Protein AF-A0ABD5DUR6-F1 (afdb_monomer)

Foldseek 3Di:
DPPPDDPPDPPDPPPPPPPPDDDPPDFDFPDPDPWWGKGFDDDVVFTWIFGDTPVDTDIDGPDDPPPCPCVVPDQWDKDWDWDFDWDQDPNDTDGFWIWIKIFTCHHPPDDHGDIDIWIWGADPVRDIDTDPVVRVVVVD

Radius of gyration: 25.07 Å; Cα contacts (8 Å, |Δi|>4): 172; chains: 1; bounding box: 53×61×61 Å

Organism: Acinetobacter baumannii (NCBI:txid470)

InterPro domains:
  IPR003586 Hint domain C-terminal [SM00305] (16-68)
  IPR020587 DNA recombination and repair protein RecA, monomer-monomer interface [PS50163] (64-127)
  IPR030934 Intein C-terminal splicing region [PS50818] (37-63)
  IPR030934 Intein C-terminal splicing region [TIGR01443] (39-63)
  IPR036844 Hint domain superfamily [SSF51294] (34-63)
  IPR049428 RecA-like, N-terminal [PF00154] (62-124)

Nearest PDB structures (foldseek):
  3cmx-assembly2_D  TM=7.584E-01  e=1.095E-02  unclassified
  3c9d-assembly1_B  TM=4.661E-01  e=1.583E+00  unclassified
  3c9b-assembly1_A  TM=4.470E-01  e=3.246E+00  unclassified
  9b9s-assembly1_A-2  TM=2.546E-01  e=4.523E+00  Vreelandella titanicae

Structure (mmCIF, N/CA/C/O backbone):
data_AF-A0ABD5DUR6-F1
#
_entry.id   AF-A0ABD5DUR6-F1
#
loop_
_atom_site.group_PDB
_atom_site.id
_atom_site.type_symbol
_atom_site.label_atom_id
_atom_site.label_alt_id
_atom_site.label_comp_id
_atom_site.label_asym_id
_atom_site.label_entity_id
_atom_site.label_seq_id
_atom_site.pdbx_PDB_ins_code
_atom_site.Cartn_x
_atom_site.Cartn_y
_atom_site.Cartn_z
_atom_site.occupancy
_atom_site.B_iso_or_equiv
_atom_site.auth_seq_id
_atom_site.auth_comp_id
_atom_site.auth_asym_id
_atom_site.auth_atom_id
_atom_site.pdbx_PDB_model_num
ATOM 1 N N . TYR A 1 1 ? 1.967 -46.204 -25.620 1.00 43.53 1 TYR A N 1
ATOM 2 C CA . TYR A 1 1 ? 2.124 -45.038 -26.516 1.00 43.53 1 TYR A CA 1
ATOM 3 C C . TYR A 1 1 ? 2.828 -45.510 -27.789 1.00 43.53 1 TYR A C 1
ATOM 5 O O . TYR A 1 1 ? 3.809 -46.232 -27.687 1.00 43.53 1 TYR A O 1
ATOM 13 N N . ARG A 1 2 ? 2.261 -45.230 -28.970 1.00 42.75 2 ARG A N 1
ATOM 14 C CA . ARG A 1 2 ? 2.629 -45.804 -30.283 1.00 42.75 2 ARG A CA 1
ATOM 15 C C . ARG A 1 2 ? 3.971 -45.270 -30.810 1.00 42.75 2 ARG A C 1
ATOM 17 O O . ARG A 1 2 ? 3.954 -44.330 -31.593 1.00 42.75 2 ARG A O 1
ATOM 24 N N . GLY A 1 3 ? 5.105 -45.831 -30.385 1.00 55.47 3 GLY A N 1
ATOM 25 C CA . GLY A 1 3 ? 6.396 -45.679 -31.087 1.00 55.47 3 GLY A CA 1
ATOM 26 C C . GLY A 1 3 ? 6.881 -44.245 -31.360 1.00 55.47 3 GLY A C 1
ATOM 27 O O . GLY A 1 3 ? 7.686 -44.042 -32.256 1.00 55.47 3 GLY A O 1
ATOM 28 N N . ARG A 1 4 ? 6.389 -43.242 -30.623 1.00 52.41 4 ARG A N 1
ATOM 29 C CA . ARG A 1 4 ? 6.767 -41.824 -30.755 1.00 52.41 4 ARG A CA 1
ATOM 30 C C . ARG A 1 4 ? 7.592 -41.359 -29.558 1.00 52.41 4 ARG A C 1
ATOM 32 O O . ARG A 1 4 ? 7.342 -40.287 -29.018 1.00 52.41 4 ARG A O 1
ATOM 39 N N . TYR A 1 5 ? 8.501 -42.201 -29.084 1.00 57.81 5 TYR A N 1
ATOM 40 C CA . TYR A 1 5 ? 9.479 -41.780 -28.090 1.00 57.81 5 TYR A CA 1
ATOM 41 C C . TYR A 1 5 ? 10.797 -41.549 -28.820 1.00 57.81 5 TYR A C 1
ATOM 43 O O . TYR A 1 5 ? 11.386 -42.493 -29.338 1.00 57.81 5 TYR A O 1
ATOM 51 N N . VAL A 1 6 ? 11.205 -40.288 -28.906 1.00 64.38 6 VAL A N 1
ATOM 52 C CA . VAL A 1 6 ? 12.562 -39.899 -29.287 1.00 64.38 6 VAL A CA 1
ATOM 53 C C . VAL A 1 6 ? 13.248 -39.565 -27.972 1.00 64.38 6 VAL A C 1
ATOM 55 O O . VAL A 1 6 ? 12.724 -38.754 -27.206 1.00 64.38 6 VAL A O 1
ATOM 58 N N . ALA A 1 7 ? 14.351 -40.246 -27.664 1.00 57.16 7 ALA A N 1
ATOM 59 C CA . ALA A 1 7 ? 15.163 -39.882 -26.514 1.00 57.16 7 ALA A CA 1
ATOM 60 C C . ALA A 1 7 ? 15.659 -38.445 -26.721 1.00 57.16 7 ALA A C 1
ATOM 62 O O . ALA A 1 7 ? 16.183 -38.115 -27.783 1.00 57.16 7 ALA A O 1
ATOM 63 N N . LEU A 1 8 ? 15.420 -37.579 -25.737 1.00 53.28 8 LEU A N 1
ATOM 64 C CA . LEU A 1 8 ? 15.976 -36.234 -25.728 1.00 53.28 8 LEU A CA 1
ATOM 65 C C . LEU A 1 8 ? 17.469 -36.367 -25.401 1.00 53.28 8 LEU A C 1
ATOM 67 O O . LEU A 1 8 ? 17.851 -36.363 -24.234 1.00 53.28 8 LEU A O 1
ATOM 71 N N . GLU A 1 9 ? 18.292 -36.553 -26.427 1.00 60.53 9 GLU A N 1
ATOM 72 C CA . GLU A 1 9 ? 19.744 -36.412 -26.320 1.00 60.53 9 GLU A CA 1
ATOM 73 C C . GLU A 1 9 ? 20.028 -34.920 -26.066 1.00 60.53 9 GLU A C 1
ATOM 75 O O . GLU A 1 9 ? 19.756 -34.070 -26.919 1.00 60.53 9 GLU A O 1
ATOM 80 N N . LEU A 1 10 ? 20.495 -34.578 -24.860 1.00 55.03 10 LEU A N 1
ATOM 81 C CA . LEU A 1 10 ? 21.008 -33.240 -24.556 1.00 55.03 10 LEU A CA 1
ATOM 82 C C . LEU A 1 10 ? 22.382 -33.088 -25.228 1.00 55.03 10 LEU A C 1
ATOM 84 O O . LEU A 1 10 ? 23.416 -33.245 -24.591 1.00 55.03 10 LEU A O 1
ATOM 88 N N . ASP A 1 11 ? 22.372 -32.806 -26.528 1.00 58.38 11 ASP A N 1
ATOM 89 C CA . ASP A 1 11 ? 23.583 -32.547 -27.324 1.00 58.38 11 ASP A CA 1
ATOM 90 C C . ASP A 1 11 ? 23.964 -31.051 -27.331 1.00 58.38 11 ASP A C 1
ATOM 92 O O . ASP A 1 11 ? 24.969 -30.635 -27.905 1.00 58.38 11 ASP A O 1
ATOM 96 N N . ALA A 1 12 ? 23.146 -30.211 -26.688 1.00 60.31 12 ALA A N 1
ATOM 97 C CA . ALA A 1 12 ? 23.501 -28.827 -26.422 1.00 60.31 12 ALA A CA 1
ATOM 98 C C . ALA A 1 12 ? 24.426 -28.785 -25.196 1.00 60.31 12 ALA A C 1
ATOM 100 O O . ALA A 1 12 ? 24.078 -29.396 -24.178 1.00 60.31 12 ALA A O 1
ATOM 101 N N . PRO A 1 13 ? 25.567 -28.066 -25.247 1.00 58.72 13 PRO A N 1
ATOM 102 C CA . PRO A 1 13 ? 26.323 -27.795 -24.035 1.00 58.72 13 PRO A CA 1
ATOM 103 C C . PRO A 1 13 ? 25.348 -27.189 -23.029 1.00 58.72 13 PRO A C 1
ATOM 105 O O . PRO A 1 13 ? 24.565 -26.303 -23.379 1.00 58.72 13 PRO A O 1
ATOM 108 N N . VAL A 1 14 ? 25.345 -27.730 -21.810 1.00 55.00 14 VAL A N 1
ATOM 109 C CA . VAL A 1 14 ? 24.680 -27.096 -20.674 1.00 55.00 14 VAL A CA 1
ATOM 110 C C . VAL A 1 14 ? 25.228 -25.681 -20.660 1.00 55.00 14 VAL A C 1
ATOM 112 O O . VAL A 1 14 ? 26.413 -25.506 -20.392 1.00 55.00 14 VAL A O 1
ATOM 115 N N . ASP A 1 15 ? 24.410 -24.712 -21.068 1.00 51.25 15 ASP A N 1
ATOM 116 C CA . ASP A 1 15 ? 24.765 -23.305 -20.977 1.00 51.25 15 ASP A CA 1
ATOM 117 C C . ASP A 1 15 ? 25.013 -23.101 -19.488 1.00 51.25 15 ASP A C 1
ATOM 119 O O . ASP A 1 15 ? 24.079 -23.218 -18.684 1.00 51.25 15 ASP A O 1
ATOM 123 N N . GLU A 1 16 ? 26.294 -23.029 -19.106 1.00 54.22 16 GLU A N 1
ATOM 124 C CA . GLU A 1 16 ? 26.701 -22.888 -17.719 1.00 54.22 16 GLU A CA 1
ATOM 125 C C . GLU A 1 16 ? 25.885 -21.724 -17.206 1.00 54.22 16 GLU A C 1
ATOM 127 O O . GLU A 1 16 ? 25.997 -20.620 -17.736 1.00 54.22 16 GLU A O 1
ATOM 132 N N . SER A 1 17 ? 24.986 -21.995 -16.257 1.00 48.69 17 SER A N 1
ATOM 133 C CA . SER A 1 17 ? 24.133 -20.970 -15.684 1.00 48.69 17 SER A CA 1
ATOM 134 C C . SER A 1 17 ? 25.064 -19.857 -15.248 1.00 48.69 17 SER A C 1
ATOM 136 O O . SER A 1 17 ? 25.811 -20.048 -14.286 1.00 48.69 17 SER A O 1
ATOM 138 N N . VAL A 1 18 ? 25.098 -18.766 -16.016 1.00 51.16 18 VAL A N 1
ATOM 139 C CA . VAL A 1 18 ? 26.041 -17.682 -15.796 1.00 51.16 18 VAL A CA 1
ATOM 140 C C . VAL A 1 18 ? 25.734 -17.200 -14.398 1.00 51.16 18 VAL A C 1
ATOM 142 O O . VAL A 1 18 ? 24.673 -16.623 -14.142 1.00 51.16 18 VAL A O 1
ATOM 145 N N . VAL A 1 19 ? 26.614 -17.544 -13.459 1.00 51.88 19 VAL A N 1
ATOM 146 C CA . VAL A 1 19 ? 26.477 -17.136 -12.073 1.00 51.88 19 VAL A CA 1
ATOM 147 C C . VAL A 1 19 ? 26.832 -15.662 -12.084 1.00 51.88 19 VAL A C 1
ATOM 149 O O . VAL A 1 19 ? 27.981 -15.273 -11.900 1.00 51.88 19 VAL A O 1
ATOM 152 N N . HIS A 1 20 ? 25.847 -14.834 -12.416 1.00 48.66 20 HIS A N 1
ATOM 153 C CA . HIS A 1 20 ? 25.946 -13.399 -12.277 1.00 48.66 20 HIS A CA 1
ATOM 154 C C . HIS A 1 20 ? 26.021 -13.121 -10.780 1.00 48.66 20 HIS A C 1
ATOM 156 O O . HIS A 1 20 ? 25.011 -13.016 -10.086 1.00 48.66 20 HIS A O 1
ATOM 162 N N . TYR A 1 21 ? 27.244 -13.064 -10.266 1.00 52.84 21 TYR A N 1
ATOM 163 C CA . TYR A 1 21 ? 27.495 -12.489 -8.962 1.00 52.84 21 TYR A CA 1
ATOM 164 C C . TYR A 1 21 ? 27.168 -10.999 -9.062 1.00 52.84 21 TYR A C 1
ATOM 166 O O . TYR A 1 21 ? 27.675 -10.302 -9.940 1.00 52.84 21 TYR A O 1
ATOM 174 N N . ALA A 1 22 ? 26.287 -10.519 -8.188 1.00 58.00 22 ALA A N 1
ATOM 175 C CA . ALA A 1 22 ? 26.074 -9.090 -8.040 1.00 58.00 22 ALA A CA 1
ATOM 176 C C . ALA A 1 22 ? 27.357 -8.470 -7.469 1.00 58.00 22 ALA A C 1
ATOM 178 O O . ALA A 1 22 ? 27.849 -8.907 -6.425 1.00 58.00 22 ALA A O 1
ATOM 179 N N . GLU A 1 23 ? 27.915 -7.480 -8.160 1.00 57.25 23 GLU A N 1
ATOM 180 C CA . GLU A 1 23 ? 29.074 -6.744 -7.669 1.00 57.25 23 GLU A CA 1
ATOM 181 C C . GLU A 1 23 ? 28.623 -5.760 -6.587 1.00 57.25 23 GLU A C 1
ATOM 183 O O . GLU A 1 23 ? 27.676 -4.993 -6.770 1.00 57.25 23 GLU A O 1
ATOM 188 N N . VAL A 1 24 ? 29.284 -5.790 -5.429 1.00 62.50 24 VAL A N 1
ATOM 189 C CA . VAL A 1 24 ? 28.979 -4.849 -4.352 1.00 62.50 24 VAL A CA 1
ATOM 190 C C . VAL A 1 24 ? 29.574 -3.493 -4.708 1.00 62.50 24 VAL A C 1
ATOM 192 O O . VAL A 1 24 ? 30.771 -3.277 -4.543 1.00 62.50 24 VAL A O 1
ATOM 195 N N . THR A 1 25 ? 28.732 -2.567 -5.160 1.00 69.06 25 THR A N 1
ATOM 196 C CA . THR A 1 25 ? 29.162 -1.202 -5.491 1.00 69.06 25 TH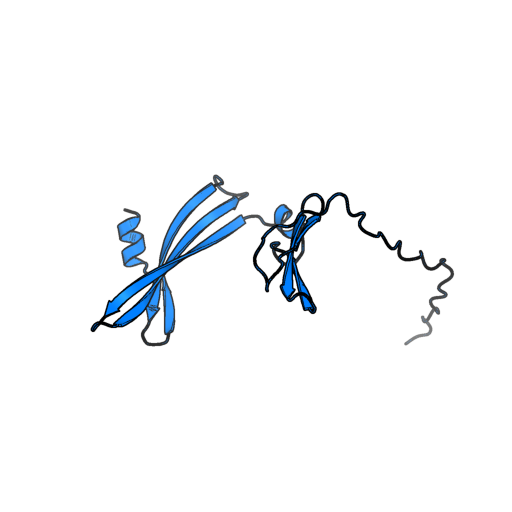R A CA 1
ATOM 197 C C . THR A 1 25 ? 29.524 -0.397 -4.242 1.00 69.06 25 THR A C 1
ATOM 199 O O . THR A 1 25 ? 30.498 0.352 -4.246 1.00 69.06 25 THR A O 1
ATOM 202 N N . GLU A 1 26 ? 28.759 -0.539 -3.155 1.00 56.41 26 GLU A N 1
ATOM 203 C CA . GLU A 1 26 ? 28.984 0.223 -1.925 1.00 56.41 26 GLU A CA 1
ATOM 2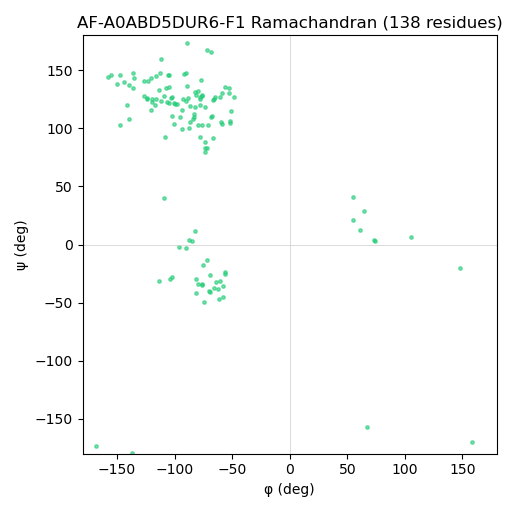04 C C . GLU A 1 26 ? 28.373 -0.468 -0.692 1.00 56.41 26 GLU A C 1
ATOM 206 O O . GLU A 1 26 ? 27.290 -1.045 -0.765 1.00 56.41 26 GLU A O 1
ATOM 211 N N . MET A 1 27 ? 29.043 -0.380 0.467 1.00 62.31 27 MET A N 1
ATOM 212 C CA . MET A 1 27 ? 28.510 -0.831 1.761 1.00 62.31 27 MET A CA 1
ATOM 213 C C . MET A 1 27 ? 28.437 0.336 2.750 1.00 62.31 27 MET A C 1
ATOM 215 O O . MET A 1 27 ? 29.453 0.954 3.072 1.00 62.31 27 MET A O 1
ATOM 219 N N . ARG A 1 28 ? 27.242 0.612 3.290 1.00 61.22 28 ARG A N 1
ATOM 220 C CA . ARG A 1 28 ? 27.018 1.639 4.322 1.00 61.22 28 ARG A CA 1
ATOM 221 C C . ARG A 1 28 ? 26.295 1.053 5.535 1.00 61.22 28 ARG A C 1
ATOM 223 O O . ARG A 1 28 ? 25.377 0.251 5.402 1.00 61.22 28 ARG A O 1
ATOM 230 N N . LEU A 1 29 ? 26.688 1.482 6.734 1.00 59.66 29 LEU A N 1
ATOM 231 C CA . LEU A 1 29 ? 26.045 1.086 7.993 1.00 59.66 29 LEU A CA 1
ATOM 232 C C . LEU A 1 29 ? 24.827 1.982 8.268 1.00 59.66 29 LEU A C 1
ATOM 234 O O . LEU A 1 29 ? 24.982 3.149 8.619 1.00 59.66 29 LEU A O 1
ATOM 238 N N . GLY A 1 30 ? 23.619 1.427 8.123 1.00 52.91 30 GLY A N 1
ATOM 239 C CA . GLY A 1 30 ? 22.357 2.166 8.270 1.00 52.91 30 GLY A CA 1
ATOM 240 C C . GLY A 1 30 ? 21.940 2.497 9.712 1.00 52.91 30 GLY A C 1
ATOM 241 O O . GLY A 1 30 ? 21.112 3.380 9.920 1.00 52.91 30 GLY A O 1
ATOM 242 N N . SER A 1 31 ? 22.492 1.828 10.734 1.00 55.81 31 SER A N 1
ATOM 243 C CA . SER A 1 31 ? 22.161 2.101 12.143 1.00 55.81 31 SER A CA 1
ATOM 244 C C . SER A 1 31 ? 23.277 1.683 13.106 1.00 55.81 31 SER A C 1
ATOM 246 O O . SER A 1 31 ? 23.952 0.679 12.890 1.00 55.81 31 SER A O 1
ATOM 248 N N . LYS A 1 32 ? 23.456 2.442 14.200 1.00 56.81 32 LYS A N 1
ATOM 249 C CA . LYS A 1 32 ? 24.427 2.170 15.283 1.00 56.81 32 LYS A CA 1
ATOM 250 C C . LYS A 1 32 ? 23.878 1.258 16.398 1.00 56.81 32 LYS A C 1
ATOM 252 O O . LYS A 1 32 ? 24.566 1.040 17.395 1.00 56.81 32 LYS A O 1
ATOM 257 N N . ASN A 1 33 ? 22.652 0.742 16.276 1.00 55.97 33 ASN A N 1
ATOM 258 C CA . ASN A 1 33 ? 22.029 -0.055 17.337 1.00 55.97 33 ASN A CA 1
ATOM 259 C C . ASN A 1 33 ? 22.568 -1.497 17.364 1.00 55.97 33 ASN A C 1
ATOM 261 O O . ASN A 1 33 ? 22.429 -2.253 16.403 1.00 55.97 33 ASN A O 1
ATOM 265 N N . LYS A 1 34 ? 23.163 -1.900 18.496 1.00 51.47 34 LYS A N 1
ATOM 266 C CA . LYS A 1 34 ? 23.637 -3.273 18.738 1.00 51.47 34 LYS A CA 1
ATOM 267 C C . LYS A 1 34 ? 22.444 -4.218 18.916 1.00 51.47 34 LYS A C 1
ATOM 269 O O . LYS A 1 34 ? 21.843 -4.244 19.984 1.00 51.47 34 LYS A O 1
ATOM 274 N N . GLY A 1 35 ? 22.126 -4.999 17.885 1.00 54.28 35 GLY A N 1
ATOM 275 C CA . GLY A 1 35 ? 21.201 -6.138 17.992 1.00 54.28 35 GLY A CA 1
ATOM 276 C C . GLY A 1 35 ? 20.367 -6.429 16.743 1.00 54.28 35 GLY A C 1
ATOM 277 O O . GLY A 1 35 ? 19.888 -7.547 16.577 1.00 54.28 35 GLY A O 1
ATOM 278 N N . SER A 1 36 ? 20.213 -5.463 15.835 1.00 51.03 36 SER A N 1
ATOM 279 C CA . SER A 1 36 ? 19.502 -5.657 14.565 1.00 51.03 36 SER A CA 1
ATOM 280 C C . SER A 1 36 ? 20.142 -4.771 13.507 1.00 51.03 36 SER A C 1
ATOM 282 O O . SER A 1 36 ? 19.958 -3.555 13.513 1.00 51.03 36 SER A O 1
ATOM 284 N N . VAL A 1 37 ? 20.955 -5.374 12.642 1.00 53.88 37 VAL A N 1
ATOM 285 C CA . VAL A 1 37 ? 21.575 -4.668 11.521 1.00 53.88 37 VAL A CA 1
ATOM 286 C C . VAL A 1 37 ? 20.680 -4.906 10.314 1.00 53.88 37 VAL A C 1
ATOM 288 O O . VAL A 1 37 ? 20.570 -6.030 9.838 1.00 53.88 37 VAL A O 1
ATOM 291 N N . MET A 1 38 ? 19.989 -3.860 9.868 1.00 51.00 38 MET A N 1
ATOM 292 C CA . MET A 1 38 ? 19.251 -3.883 8.609 1.00 51.00 38 MET A CA 1
ATOM 293 C C . MET A 1 38 ? 20.226 -3.482 7.506 1.00 51.00 38 MET A C 1
ATOM 295 O O . MET A 1 38 ? 20.791 -2.387 7.562 1.00 51.00 38 MET A O 1
ATOM 299 N N . TYR A 1 39 ? 20.447 -4.374 6.544 1.00 57.44 39 TYR A N 1
ATOM 300 C CA . TYR A 1 39 ? 21.236 -4.067 5.355 1.00 57.44 39 TYR A CA 1
ATOM 301 C C . TYR A 1 39 ? 20.268 -3.709 4.232 1.00 57.44 39 TYR A C 1
ATOM 303 O O . TYR A 1 39 ? 19.396 -4.508 3.891 1.00 57.44 39 TYR A O 1
ATOM 311 N N . ASP A 1 40 ? 20.398 -2.502 3.694 1.00 53.34 40 ASP A N 1
ATOM 312 C CA . ASP A 1 40 ? 19.690 -2.099 2.483 1.00 53.34 40 ASP A CA 1
ATOM 313 C C . ASP A 1 40 ? 20.493 -2.620 1.284 1.00 53.34 40 ASP A C 1
ATOM 315 O O . ASP A 1 40 ? 21.677 -2.305 1.147 1.00 53.34 40 ASP A O 1
ATOM 319 N N . ILE A 1 41 ? 19.887 -3.492 0.481 1.00 60.94 41 ILE A N 1
ATOM 320 C CA . ILE A 1 41 ? 20.489 -4.057 -0.727 1.00 60.94 41 ILE A CA 1
ATOM 321 C C . ILE A 1 41 ? 19.755 -3.419 -1.899 1.00 60.94 41 ILE A C 1
ATOM 323 O O . ILE A 1 41 ? 18.718 -3.900 -2.358 1.00 60.94 41 ILE A O 1
ATOM 327 N N . THR A 1 42 ? 20.300 -2.314 -2.391 1.00 53.69 42 THR A N 1
ATOM 328 C CA . THR A 1 42 ? 19.781 -1.675 -3.596 1.00 53.69 42 THR A CA 1
ATOM 329 C C . THR A 1 42 ? 20.367 -2.381 -4.813 1.00 53.69 42 THR A C 1
ATOM 331 O O . THR A 1 42 ? 21.568 -2.312 -5.059 1.00 53.69 42 THR A O 1
ATOM 334 N N . VAL A 1 43 ? 19.519 -3.081 -5.560 1.00 58.50 43 VAL A N 1
ATOM 335 C CA . VAL A 1 43 ? 19.820 -3.468 -6.943 1.00 58.50 43 VAL A CA 1
ATOM 336 C C . VAL A 1 43 ? 19.260 -2.352 -7.822 1.00 58.50 43 VAL A C 1
ATOM 338 O O . VAL A 1 43 ? 18.265 -1.733 -7.439 1.00 58.50 43 VAL A O 1
ATOM 341 N N . GLU A 1 44 ? 19.893 -2.050 -8.956 1.00 57.44 44 GLU A N 1
ATOM 342 C CA . GLU A 1 44 ? 19.353 -1.071 -9.907 1.00 57.44 44 GLU A CA 1
ATOM 343 C C . GLU A 1 44 ? 17.862 -1.372 -10.170 1.00 57.44 44 GLU A C 1
ATOM 345 O O . GLU A 1 44 ? 17.479 -2.522 -10.400 1.00 57.44 44 GLU A O 1
ATOM 350 N N . ASP A 1 45 ? 17.017 -0.353 -9.993 1.00 55.72 45 ASP A N 1
ATOM 351 C CA . ASP A 1 45 ? 15.551 -0.410 -10.082 1.00 55.72 45 ASP A CA 1
ATOM 352 C C . ASP A 1 45 ? 14.803 -1.336 -9.092 1.00 55.72 45 ASP A C 1
ATOM 354 O O . ASP A 1 45 ? 13.599 -1.560 -9.254 1.00 55.72 45 ASP A O 1
ATOM 358 N N . ASN A 1 46 ? 15.444 -1.857 -8.033 1.00 54.12 46 ASN A N 1
ATOM 359 C CA . ASN A 1 46 ? 14.774 -2.717 -7.049 1.00 54.12 46 ASN A CA 1
ATOM 360 C C . ASN A 1 46 ? 15.220 -2.478 -5.592 1.00 54.12 46 ASN A C 1
ATOM 362 O O . ASN A 1 46 ? 16.378 -2.675 -5.216 1.00 54.12 46 ASN A O 1
ATOM 366 N N . HIS A 1 47 ? 14.255 -2.109 -4.744 1.00 54.66 47 HIS A N 1
ATOM 367 C CA . HIS A 1 47 ? 14.459 -1.888 -3.313 1.00 54.66 47 HIS A CA 1
ATOM 368 C C . HIS A 1 47 ? 14.293 -3.196 -2.536 1.00 54.66 47 HIS A C 1
ATOM 370 O O . HIS A 1 47 ? 13.171 -3.615 -2.229 1.00 54.66 47 HIS A O 1
ATOM 376 N N . ASN A 1 48 ? 15.418 -3.812 -2.179 1.00 58.06 48 ASN A N 1
ATOM 377 C CA . ASN A 1 48 ? 15.449 -5.007 -1.350 1.00 58.06 48 ASN A CA 1
ATOM 378 C C . ASN A 1 48 ? 16.161 -4.704 -0.036 1.00 58.06 48 ASN A C 1
ATOM 380 O O . ASN A 1 48 ? 17.120 -3.944 0.008 1.00 58.06 48 ASN A O 1
ATOM 384 N N . PHE A 1 49 ? 15.723 -5.320 1.053 1.00 58.72 49 PHE A N 1
ATOM 385 C CA . PHE A 1 49 ? 16.421 -5.188 2.328 1.00 58.72 49 PHE A CA 1
ATOM 386 C C . PHE A 1 49 ? 16.545 -6.544 3.004 1.00 58.72 49 PHE A C 1
ATOM 388 O O . PHE A 1 49 ? 15.653 -7.392 2.929 1.00 58.72 49 PHE A O 1
ATOM 395 N N . LEU A 1 50 ? 17.677 -6.759 3.668 1.00 59.66 50 LEU A N 1
ATOM 396 C CA . LEU A 1 50 ? 17.891 -7.919 4.514 1.00 59.66 50 LEU A CA 1
ATOM 397 C C . LEU A 1 50 ? 17.270 -7.629 5.881 1.00 59.66 50 LEU A C 1
ATOM 399 O O . LEU A 1 50 ? 17.769 -6.795 6.642 1.00 59.66 50 LEU A O 1
ATOM 403 N N . ALA A 1 51 ? 16.175 -8.318 6.190 1.00 54.59 51 ALA A N 1
ATOM 404 C CA . ALA A 1 51 ? 15.534 -8.256 7.493 1.00 54.59 51 ALA A CA 1
ATOM 405 C C . ALA A 1 51 ? 15.943 -9.481 8.321 1.00 54.59 51 ALA A C 1
ATOM 407 O O . ALA A 1 51 ? 15.710 -10.620 7.925 1.00 54.59 51 ALA A O 1
ATOM 408 N N . GLY A 1 52 ? 16.560 -9.262 9.482 1.00 56.88 52 GLY A N 1
ATOM 409 C CA . GLY A 1 52 ? 16.876 -10.337 10.420 1.00 56.88 52 GLY A CA 1
ATOM 410 C C . GLY A 1 52 ? 17.993 -10.005 11.401 1.00 56.88 52 GLY A C 1
ATOM 411 O O . GLY A 1 52 ? 18.393 -8.851 11.556 1.00 56.88 52 GLY A O 1
ATOM 412 N N . ASN A 1 53 ? 18.446 -11.030 12.120 1.00 57.94 53 ASN A N 1
ATOM 413 C CA . ASN A 1 53 ? 19.530 -10.907 13.089 1.00 57.94 53 ASN A CA 1
ATOM 414 C C . ASN A 1 53 ? 20.889 -11.146 12.403 1.00 57.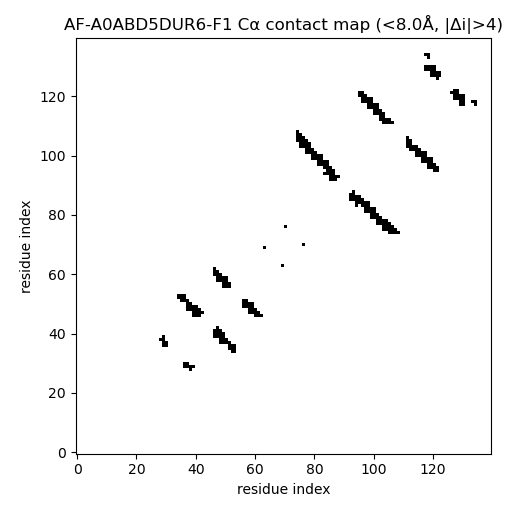94 53 ASN A C 1
ATOM 416 O O . ASN A 1 53 ? 20.950 -11.535 11.241 1.00 57.94 53 ASN A O 1
ATOM 420 N N . THR A 1 54 ? 21.990 -10.932 13.125 1.00 55.25 54 THR A N 1
ATOM 421 C CA . THR A 1 54 ? 23.358 -11.065 12.586 1.00 55.25 54 THR A CA 1
ATOM 422 C C . THR A 1 54 ? 23.669 -12.441 11.981 1.00 55.25 54 THR A C 1
ATOM 424 O O . THR A 1 54 ? 24.566 -12.535 11.155 1.00 55.25 54 THR A O 1
ATOM 427 N N . HIS A 1 55 ? 22.955 -13.498 12.380 1.00 54.44 55 HIS A N 1
ATOM 428 C CA . HIS A 1 55 ? 23.235 -14.870 11.948 1.00 54.44 55 HIS A CA 1
ATOM 429 C C . HIS A 1 55 ? 22.244 -15.379 10.887 1.00 54.44 55 HIS A C 1
ATOM 431 O O . HIS A 1 55 ? 22.635 -16.178 10.048 1.00 54.44 55 HIS A O 1
ATOM 437 N N . ASN A 1 56 ? 20.997 -14.895 10.895 1.00 50.62 56 ASN A N 1
ATOM 438 C CA . ASN A 1 56 ? 19.899 -15.316 10.027 1.00 50.62 56 ASN A CA 1
ATOM 439 C C . ASN A 1 56 ? 19.087 -14.087 9.583 1.00 50.62 56 ASN A C 1
ATOM 441 O O . ASN A 1 56 ? 18.325 -13.509 10.369 1.00 50.62 56 ASN A O 1
ATOM 445 N N . GLY A 1 57 ? 19.225 -13.721 8.308 1.00 58.81 57 GLY A N 1
ATOM 446 C CA . GLY A 1 57 ? 18.419 -12.703 7.638 1.00 58.81 57 GLY A CA 1
ATOM 447 C C . GLY A 1 57 ? 17.672 -13.282 6.446 1.00 58.81 57 GLY A C 1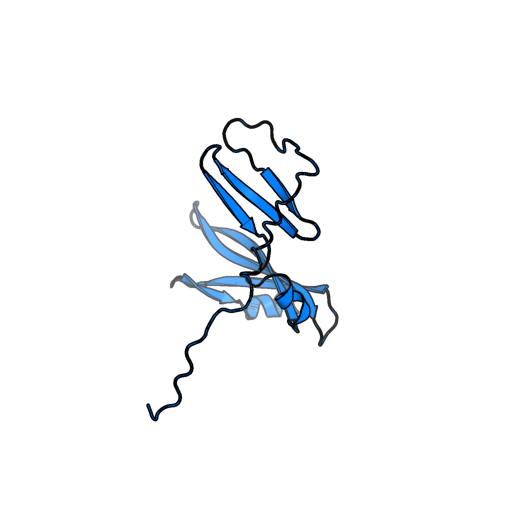
ATOM 448 O O . GLY A 1 57 ? 18.188 -14.151 5.750 1.00 58.81 57 GLY A O 1
ATOM 449 N N . PHE A 1 58 ? 16.451 -12.809 6.218 1.00 57.44 58 PHE A N 1
ATOM 450 C CA . PHE A 1 58 ? 15.681 -13.094 5.014 1.00 57.44 58 PHE A CA 1
ATOM 451 C C . PHE A 1 58 ? 15.688 -11.856 4.115 1.00 57.44 58 PHE A C 1
ATOM 453 O O . PHE A 1 58 ? 15.535 -10.726 4.585 1.00 57.44 58 PHE A O 1
ATOM 460 N N . LEU A 1 59 ? 15.904 -12.068 2.817 1.00 62.91 59 LEU A N 1
ATOM 461 C CA . LEU A 1 59 ? 15.795 -11.007 1.823 1.00 62.91 59 LEU A CA 1
ATOM 462 C C . LEU A 1 59 ? 14.311 -10.692 1.626 1.00 62.91 59 LEU A C 1
ATOM 464 O O . LEU A 1 59 ? 13.535 -11.565 1.237 1.00 62.91 59 LEU A O 1
ATOM 468 N N . VAL A 1 60 ? 13.916 -9.456 1.920 1.00 57.25 60 VAL A N 1
ATOM 469 C CA . VAL A 1 60 ? 12.550 -8.980 1.713 1.00 57.25 60 VAL A CA 1
ATOM 470 C C . VAL A 1 60 ? 12.518 -8.118 0.464 1.00 57.25 60 VAL A C 1
ATOM 472 O O . VAL A 1 60 ? 13.247 -7.132 0.352 1.00 57.25 60 VAL A O 1
ATOM 475 N N . HIS A 1 61 ? 11.624 -8.479 -0.450 1.00 61.56 61 HIS A N 1
ATOM 476 C CA . HIS A 1 61 ? 11.258 -7.655 -1.591 1.00 61.56 61 HIS A CA 1
ATOM 477 C C . HIS A 1 61 ? 10.046 -6.808 -1.200 1.00 61.56 61 HIS A C 1
ATOM 479 O O . HIS A 1 61 ? 9.018 -7.356 -0.803 1.00 61.56 61 HIS A O 1
ATOM 485 N N . ASN A 1 62 ? 10.128 -5.482 -1.339 1.00 57.59 62 ASN A N 1
ATOM 486 C CA . ASN A 1 62 ? 8.954 -4.610 -1.177 1.00 57.59 62 ASN A CA 1
ATOM 487 C C . ASN A 1 62 ? 8.086 -4.551 -2.455 1.00 57.59 62 ASN A C 1
ATOM 489 O O . ASN A 1 62 ? 7.204 -3.706 -2.601 1.00 57.59 62 ASN A O 1
ATOM 493 N N . CYS A 1 63 ? 8.351 -5.440 -3.413 1.00 56.59 63 CYS A N 1
ATOM 494 C CA . CYS A 1 63 ? 7.628 -5.535 -4.671 1.00 56.59 63 CYS A CA 1
ATOM 495 C C . CYS A 1 63 ? 6.439 -6.491 -4.557 1.00 56.59 63 CYS A C 1
ATOM 497 O O . CYS A 1 63 ? 6.478 -7.502 -3.855 1.00 56.59 63 CYS A O 1
ATOM 499 N N . THR A 1 64 ? 5.375 -6.189 -5.302 1.00 60.59 64 THR A N 1
ATOM 500 C CA . THR A 1 64 ? 4.256 -7.117 -5.489 1.00 60.59 64 THR A CA 1
ATOM 501 C C . THR A 1 64 ? 4.798 -8.445 -6.050 1.00 60.59 64 THR A C 1
ATOM 503 O O . THR A 1 64 ? 5.633 -8.405 -6.959 1.00 60.59 64 THR A O 1
ATOM 506 N N . PRO A 1 65 ? 4.371 -9.616 -5.538 1.00 60.09 65 PRO A N 1
ATOM 507 C CA . PRO A 1 65 ? 4.814 -10.903 -6.071 1.00 60.09 65 PRO A CA 1
ATOM 508 C C . PRO A 1 65 ? 4.595 -10.973 -7.591 1.00 60.09 65 PRO A C 1
ATOM 510 O O . PRO A 1 65 ? 3.532 -10.586 -8.073 1.00 60.09 65 PRO A O 1
ATOM 513 N N . GLY A 1 66 ? 5.594 -11.450 -8.342 1.00 62.53 66 GLY A N 1
ATOM 514 C CA . GLY A 1 66 ? 5.560 -11.488 -9.816 1.00 62.53 66 GLY A CA 1
ATOM 515 C C . GLY A 1 66 ? 6.420 -10.433 -10.529 1.00 62.53 66 GLY A C 1
ATOM 516 O O . GLY A 1 66 ? 6.370 -10.342 -11.757 1.00 62.53 66 GLY A O 1
ATOM 517 N N . GLY A 1 67 ? 7.222 -9.660 -9.788 1.00 64.81 67 GLY A N 1
ATOM 518 C CA . GLY A 1 67 ? 8.198 -8.719 -10.349 1.00 64.81 67 GLY A CA 1
ATOM 519 C C . GLY A 1 67 ? 7.558 -7.542 -11.094 1.00 64.81 67 GLY A C 1
ATOM 520 O O . GLY A 1 67 ? 6.395 -7.200 -10.874 1.00 64.81 67 GLY A O 1
ATOM 521 N N . SER A 1 68 ? 8.308 -6.923 -12.008 1.00 68.31 68 SER A N 1
ATOM 522 C CA . SER A 1 68 ? 7.885 -5.697 -12.709 1.00 68.31 68 SER A CA 1
ATOM 523 C C . SER A 1 68 ? 6.773 -5.921 -13.740 1.00 68.31 68 SER A C 1
ATOM 525 O O . SER A 1 68 ? 6.134 -4.972 -14.181 1.00 68.31 68 SER A O 1
ATOM 527 N N . SER A 1 69 ? 6.478 -7.170 -14.113 1.00 72.50 69 SER A N 1
ATOM 528 C CA . SER A 1 69 ? 5.451 -7.488 -15.116 1.00 72.50 69 SER A CA 1
ATOM 529 C C . SER A 1 69 ? 4.070 -6.944 -14.722 1.00 72.50 69 SER A C 1
ATOM 531 O O . SER A 1 69 ? 3.389 -6.286 -15.516 1.00 72.50 69 SER A O 1
ATOM 533 N N . PHE A 1 70 ? 3.678 -7.127 -13.457 1.00 76.94 70 PHE A N 1
ATOM 534 C CA . PHE A 1 70 ? 2.382 -6.672 -12.947 1.00 76.94 70 PHE A CA 1
ATOM 535 C C . PHE A 1 70 ? 2.175 -5.160 -13.123 1.00 76.94 70 PHE A C 1
ATOM 537 O O . PHE A 1 70 ? 1.072 -4.709 -13.444 1.00 76.94 70 PHE A O 1
ATOM 544 N N . GLU A 1 71 ? 3.243 -4.374 -12.981 1.00 79.38 71 GLU A N 1
ATOM 545 C CA . GLU A 1 71 ? 3.201 -2.927 -13.154 1.00 79.38 71 GLU A CA 1
ATOM 546 C C . GLU A 1 71 ? 2.798 -2.520 -14.570 1.00 79.38 71 GLU A C 1
ATOM 548 O O . GLU A 1 71 ? 1.999 -1.592 -14.713 1.00 79.38 71 GLU A O 1
ATOM 553 N N . TYR A 1 72 ? 3.250 -3.227 -15.606 1.00 78.12 72 TYR A N 1
ATOM 554 C CA . TYR A 1 72 ? 2.925 -2.907 -16.998 1.00 78.12 72 TYR A CA 1
ATOM 555 C C . TYR A 1 72 ? 1.549 -3.441 -17.418 1.00 78.12 72 TYR A C 1
ATOM 557 O O . TYR A 1 72 ? 0.761 -2.705 -18.035 1.00 78.12 72 TYR A O 1
ATOM 565 N N . TYR A 1 73 ? 1.209 -4.670 -17.017 1.00 83.81 73 TYR A N 1
ATOM 566 C CA . TYR A 1 73 ? -0.035 -5.326 -17.430 1.00 83.81 73 TYR A CA 1
ATOM 567 C C . TYR A 1 73 ? -1.279 -4.802 -16.710 1.00 83.81 73 TYR A C 1
ATOM 569 O O . TYR A 1 73 ? -2.331 -4.686 -17.342 1.00 83.81 73 TYR A O 1
ATOM 577 N N . ALA A 1 74 ? -1.176 -4.405 -15.437 1.00 85.19 74 ALA A N 1
ATOM 578 C CA . ALA A 1 74 ? -2.331 -3.931 -14.680 1.00 85.19 74 ALA A CA 1
ATOM 579 C C . ALA A 1 74 ? -2.993 -2.708 -15.342 1.00 85.19 74 ALA A C 1
ATOM 581 O O . ALA A 1 74 ? -2.331 -1.714 -15.673 1.00 85.19 74 ALA A O 1
ATOM 582 N N . SER A 1 75 ? -4.316 -2.778 -15.514 1.00 88.94 75 SER A N 1
ATOM 583 C CA . SER A 1 75 ? -5.133 -1.653 -15.985 1.00 88.94 75 SER A CA 1
ATOM 584 C C . SER A 1 75 ? -5.368 -0.619 -14.891 1.00 88.94 75 SER A C 1
ATOM 586 O O . SER A 1 75 ? -5.387 0.572 -15.188 1.00 88.94 75 SER A O 1
ATOM 588 N N . VAL A 1 76 ? -5.507 -1.060 -13.638 1.00 89.75 76 VAL A N 1
ATOM 589 C CA . VAL A 1 76 ? -5.669 -0.200 -12.461 1.00 89.75 76 VAL A CA 1
ATOM 590 C C . VAL A 1 76 ? -4.782 -0.730 -11.333 1.00 89.75 76 VAL A C 1
ATOM 592 O O . VAL A 1 76 ? -4.753 -1.933 -11.087 1.00 89.75 76 VAL A O 1
ATOM 595 N N . ARG A 1 77 ? -4.049 0.159 -10.656 1.00 89.44 77 ARG A N 1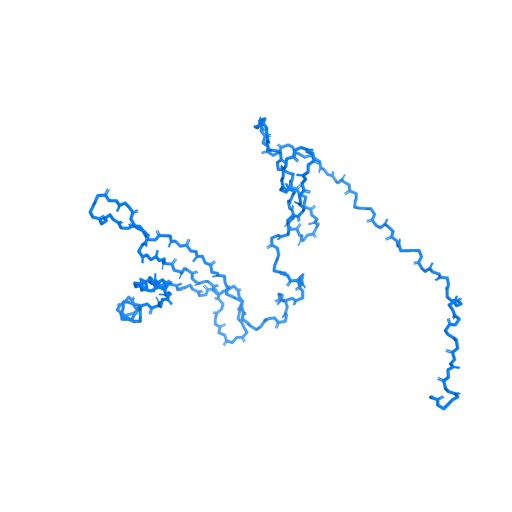
ATOM 596 C CA . ARG A 1 77 ? -3.280 -0.141 -9.439 1.00 89.44 77 ARG A CA 1
ATOM 597 C C . ARG A 1 77 ? -3.734 0.791 -8.332 1.00 89.44 77 ARG A C 1
ATOM 599 O O . ARG A 1 77 ? -3.693 2.012 -8.491 1.00 89.44 77 ARG A O 1
ATOM 606 N N . ILE A 1 78 ? -4.136 0.194 -7.221 1.00 90.56 78 ILE A N 1
ATOM 607 C CA . ILE A 1 78 ? -4.649 0.890 -6.049 1.00 90.56 78 ILE A CA 1
ATOM 608 C C . ILE A 1 78 ? -3.691 0.615 -4.893 1.00 90.56 78 ILE A C 1
ATOM 610 O O . ILE A 1 78 ? -3.471 -0.539 -4.533 1.00 90.56 78 ILE A O 1
ATOM 614 N N . ALA A 1 79 ? -3.114 1.672 -4.332 1.00 89.12 79 ALA A N 1
ATOM 615 C CA . ALA A 1 79 ? -2.361 1.607 -3.092 1.00 89.12 79 ALA A CA 1
ATOM 616 C C . ALA A 1 79 ? -3.321 1.817 -1.918 1.00 89.12 79 ALA A C 1
ATOM 618 O O . ALA A 1 79 ? -4.061 2.802 -1.886 1.00 89.12 79 ALA A O 1
ATOM 619 N N . LEU A 1 80 ? -3.301 0.881 -0.971 1.00 89.12 80 LEU A N 1
ATOM 620 C CA . LEU A 1 80 ? -4.122 0.916 0.234 1.00 89.12 80 LEU A CA 1
ATOM 621 C C . LEU A 1 80 ? -3.242 1.263 1.436 1.00 89.12 80 LEU A C 1
ATOM 623 O O . LEU A 1 80 ? -2.276 0.564 1.735 1.00 89.12 80 LEU A O 1
ATOM 627 N N . GLY A 1 81 ? -3.592 2.340 2.127 1.00 88.19 81 GLY A N 1
ATOM 628 C CA . GLY A 1 81 ? -3.054 2.720 3.426 1.00 88.19 81 GLY A CA 1
ATOM 629 C C . GLY A 1 81 ? -4.085 2.454 4.516 1.00 88.19 81 GLY A C 1
ATOM 630 O O . GLY A 1 81 ? -5.285 2.596 4.294 1.00 88.19 81 GLY A O 1
ATOM 631 N N . ARG A 1 82 ? -3.626 2.072 5.709 1.00 86.38 82 ARG A N 1
ATOM 632 C CA . ARG A 1 82 ? -4.500 1.813 6.858 1.00 86.38 82 ARG A CA 1
ATOM 633 C C . ARG A 1 82 ? -4.161 2.739 8.016 1.00 86.38 82 ARG A C 1
ATOM 635 O O . ARG A 1 82 ? -3.056 2.656 8.553 1.00 86.38 82 ARG A O 1
ATOM 642 N N . THR A 1 83 ? -5.164 3.461 8.500 1.00 85.50 83 THR A N 1
ATOM 643 C CA . THR A 1 83 ? -5.115 4.206 9.762 1.00 85.50 83 THR A CA 1
ATOM 644 C C . THR A 1 83 ? -6.017 3.522 10.786 1.00 85.50 83 THR A C 1
ATOM 646 O O . THR A 1 83 ? -7.171 3.208 10.512 1.00 85.50 83 THR A O 1
ATOM 649 N N . LYS A 1 84 ? -5.479 3.223 11.973 1.00 82.75 84 LYS A N 1
ATOM 650 C CA . LYS A 1 84 ? -6.225 2.541 13.042 1.00 82.75 84 LYS A CA 1
ATOM 651 C C . LYS A 1 84 ? -7.145 3.530 13.758 1.00 82.75 84 LYS A C 1
ATOM 653 O O . LYS A 1 84 ? -6.647 4.523 14.280 1.00 82.75 84 LYS A O 1
ATOM 658 N N . LEU A 1 85 ? -8.432 3.209 13.871 1.00 77.69 85 LEU A N 1
ATOM 659 C CA . LEU A 1 85 ? -9.360 3.937 14.734 1.00 77.69 85 LEU A CA 1
ATOM 660 C C . LEU A 1 85 ? -9.417 3.244 16.095 1.00 77.69 85 LEU A C 1
ATOM 662 O O . LEU A 1 85 ? -9.805 2.077 16.216 1.00 77.69 85 LEU A O 1
ATOM 666 N N . MET A 1 86 ? -8.975 3.962 17.124 1.00 76.06 86 MET A N 1
ATOM 667 C CA . MET A 1 86 ? -9.042 3.516 18.510 1.00 76.06 86 MET A CA 1
ATOM 668 C C . MET A 1 86 ? -10.047 4.385 19.248 1.00 76.06 86 MET A C 1
ATOM 670 O O . MET A 1 86 ? -9.871 5.598 19.319 1.00 76.06 86 MET A O 1
ATOM 674 N N . GLU A 1 87 ? -11.050 3.760 19.848 1.00 73.44 87 GLU A N 1
ATOM 675 C CA . GLU A 1 87 ? -11.982 4.438 20.744 1.00 73.44 87 GLU A CA 1
ATOM 676 C C . GLU A 1 87 ? -11.795 3.926 22.168 1.00 73.44 87 GLU A C 1
ATOM 678 O O . GLU A 1 87 ? -11.429 2.772 22.411 1.00 73.44 87 GLU A O 1
ATOM 683 N N . THR A 1 88 ? -12.014 4.813 23.135 1.00 67.75 88 THR A N 1
ATOM 684 C CA . THR A 1 88 ? -11.957 4.451 24.552 1.00 67.75 88 THR A CA 1
ATOM 685 C C . THR A 1 88 ? -13.361 4.093 25.007 1.00 67.75 88 THR A C 1
ATOM 687 O O . THR A 1 88 ? -14.157 4.974 25.315 1.00 67.75 88 THR A O 1
ATOM 690 N N . VAL A 1 89 ? -13.660 2.797 25.069 1.00 61.50 89 VAL A N 1
ATOM 691 C CA . VAL A 1 89 ? -14.935 2.293 25.587 1.00 61.50 89 VAL A CA 1
ATOM 692 C C . VAL A 1 89 ? -14.681 1.717 26.978 1.00 61.50 89 VAL A C 1
ATOM 694 O O . VAL A 1 89 ? -13.836 0.838 27.153 1.00 61.50 89 VAL A O 1
ATOM 697 N N . ASN A 1 90 ? -15.378 2.233 27.996 1.00 59.16 90 ASN A N 1
ATOM 698 C CA . ASN A 1 90 ? -15.240 1.793 29.394 1.00 59.16 90 ASN A CA 1
ATOM 699 C C . ASN A 1 90 ? -13.792 1.840 29.940 1.00 59.16 90 ASN A C 1
ATOM 701 O O . ASN A 1 90 ? -13.332 0.928 30.628 1.00 59.16 90 ASN A O 1
ATOM 705 N N . GLY A 1 91 ? -13.040 2.894 29.606 1.00 68.38 91 GLY A N 1
ATOM 706 C CA . GLY A 1 91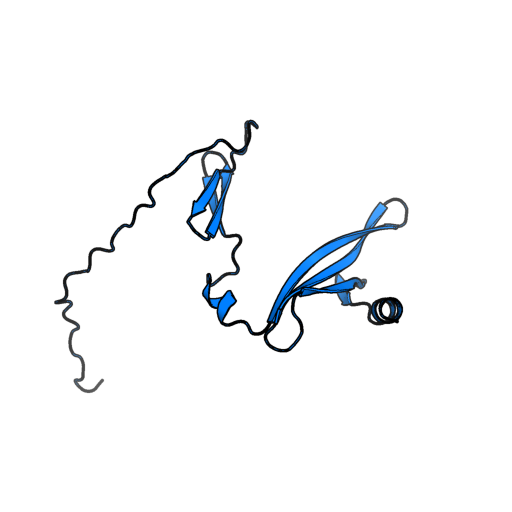 ? -11.668 3.095 30.098 1.00 68.38 91 GLY A CA 1
ATOM 707 C C . GLY A 1 91 ? -10.615 2.164 29.481 1.00 68.38 91 GLY A C 1
ATOM 708 O O . GLY A 1 91 ? -9.447 2.231 29.862 1.00 68.38 91 GLY A O 1
ATOM 709 N N . LYS A 1 92 ? -10.989 1.320 28.509 1.00 63.00 92 LYS A N 1
ATOM 710 C CA . LYS A 1 92 ? -10.062 0.486 27.733 1.00 63.00 92 LYS A CA 1
ATOM 711 C C . LYS A 1 92 ? -10.052 0.955 26.279 1.00 63.00 92 LYS A C 1
ATOM 713 O O . LYS A 1 92 ? -11.105 1.153 25.679 1.00 63.00 92 LYS A O 1
ATOM 718 N N . LYS A 1 93 ? -8.855 1.122 25.704 1.00 72.25 93 LYS A N 1
ATOM 719 C CA . LYS A 1 93 ? -8.699 1.386 24.268 1.00 72.25 93 LYS A CA 1
ATOM 720 C C . LYS A 1 93 ? -9.113 0.136 23.505 1.00 72.25 93 LYS A C 1
ATOM 722 O O . LYS A 1 93 ? -8.424 -0.881 23.575 1.00 72.25 93 LYS A O 1
ATOM 727 N N . GLN A 1 94 ? -10.238 0.212 22.812 1.00 74.25 94 GLN A N 1
ATOM 728 C CA . GLN A 1 94 ? -10.707 -0.841 21.932 1.00 74.25 94 GLN A CA 1
ATOM 729 C C . GLN A 1 94 ? -10.474 -0.437 20.485 1.00 74.25 94 GLN A C 1
ATOM 731 O O . GLN A 1 94 ? -10.505 0.736 20.108 1.00 74.25 94 GLN A O 1
ATOM 736 N N . PHE A 1 95 ? -10.172 -1.446 19.683 1.00 74.12 95 PHE A N 1
ATOM 737 C CA . PHE A 1 95 ? -10.008 -1.288 18.257 1.00 74.12 95 PHE A CA 1
ATOM 738 C C . PHE A 1 95 ? -11.372 -1.428 17.600 1.00 74.12 95 PHE A C 1
ATOM 740 O O . PHE A 1 95 ? -11.906 -2.533 17.544 1.00 74.12 95 PHE A O 1
ATOM 747 N N . VAL A 1 96 ? -11.945 -0.308 17.171 1.00 78.06 96 VAL A N 1
ATOM 748 C CA . VAL A 1 96 ? -13.346 -0.273 16.724 1.00 78.06 96 VAL A CA 1
ATOM 749 C C . VAL A 1 96 ? -13.436 -0.252 15.196 1.00 78.06 96 VAL A C 1
ATOM 751 O O . VAL A 1 96 ? -14.356 -0.827 14.621 1.00 78.06 96 VAL A O 1
ATOM 754 N N . GLY A 1 97 ? -12.422 0.293 14.514 1.00 82.69 97 GLY A N 1
ATOM 755 C CA . GLY A 1 97 ? -12.406 0.357 13.056 1.00 82.69 97 GLY A CA 1
ATOM 756 C C . GLY A 1 97 ? -11.061 0.748 12.451 1.00 82.69 97 GLY A C 1
ATOM 757 O O . GLY A 1 97 ? -10.032 0.863 13.126 1.00 82.69 97 GLY A O 1
ATOM 758 N N . GLN A 1 98 ? -11.069 0.936 11.138 1.00 87.19 98 GLN A N 1
ATOM 759 C CA . GLN A 1 98 ? -9.936 1.383 10.340 1.00 87.19 98 GLN A CA 1
ATOM 760 C C . GLN A 1 98 ? -10.424 2.368 9.282 1.00 87.19 98 GLN A C 1
ATOM 762 O O . GLN A 1 98 ? -11.421 2.109 8.614 1.00 87.19 98 GLN A O 1
ATOM 767 N N . ASP A 1 99 ? -9.683 3.451 9.085 1.00 87.25 99 ASP A N 1
ATOM 768 C CA . ASP A 1 99 ? -9.824 4.269 7.885 1.00 87.25 99 ASP A CA 1
ATOM 769 C C . ASP A 1 99 ? -8.860 3.727 6.825 1.00 87.25 99 ASP A C 1
ATOM 771 O O . ASP A 1 99 ? -7.653 3.583 7.062 1.00 87.25 99 ASP A O 1
ATOM 775 N N . ILE A 1 100 ? -9.410 3.373 5.665 1.00 89.94 100 ILE A N 1
ATOM 776 C CA . ILE A 1 100 ? -8.674 2.840 4.522 1.00 8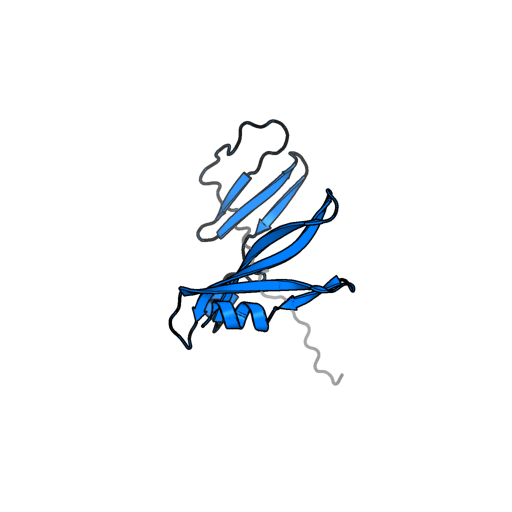9.94 100 ILE A CA 1
ATOM 777 C C . ILE A 1 100 ? -8.470 3.972 3.517 1.00 89.94 100 ILE A C 1
ATOM 779 O O . ILE A 1 100 ? -9.386 4.365 2.793 1.00 89.94 100 ILE A O 1
ATOM 783 N N . ALA A 1 101 ? -7.250 4.500 3.479 1.00 90.56 101 ALA A N 1
ATOM 784 C CA . ALA A 1 101 ? -6.828 5.467 2.479 1.00 90.56 101 ALA A CA 1
ATOM 785 C C . ALA A 1 101 ? -6.536 4.734 1.168 1.00 90.56 101 ALA A C 1
ATOM 787 O O . ALA A 1 101 ? -5.749 3.790 1.129 1.00 90.56 101 ALA A O 1
ATOM 788 N N . THR A 1 102 ? -7.171 5.165 0.091 1.00 91.44 102 THR A N 1
ATOM 789 C CA . THR A 1 102 ? -7.119 4.515 -1.214 1.00 91.44 102 THR A CA 1
ATOM 790 C C . THR A 1 102 ? -6.568 5.501 -2.228 1.00 91.44 102 THR A C 1
ATOM 792 O O . THR A 1 102 ? -7.193 6.521 -2.509 1.00 91.44 102 THR A O 1
ATOM 795 N N . LYS A 1 103 ? -5.396 5.199 -2.792 1.00 91.94 103 LYS A N 1
ATOM 796 C CA . LYS A 1 103 ? -4.736 6.023 -3.811 1.00 91.94 103 LYS A CA 1
ATOM 797 C C . LYS A 1 103 ? -4.620 5.263 -5.121 1.00 91.94 103 LYS A C 1
ATOM 799 O O . LYS A 1 103 ? -4.035 4.182 -5.172 1.00 91.94 103 LYS A O 1
ATOM 804 N N . ILE A 1 104 ? -5.127 5.842 -6.202 1.00 91.44 104 ILE A N 1
ATOM 805 C CA . ILE A 1 104 ? -4.980 5.275 -7.544 1.00 91.44 104 ILE A CA 1
ATOM 806 C C . ILE A 1 104 ? -3.585 5.622 -8.073 1.00 91.44 104 ILE A C 1
ATOM 808 O O . ILE A 1 104 ? -3.336 6.744 -8.507 1.00 91.44 104 ILE A O 1
ATOM 812 N N . VAL A 1 105 ? -2.670 4.653 -8.054 1.00 89.94 105 VAL A N 1
ATOM 813 C CA . VAL A 1 105 ? -1.288 4.808 -8.548 1.00 89.94 105 VAL A CA 1
ATOM 814 C C . VAL A 1 105 ? -1.230 4.694 -10.072 1.00 89.94 105 VAL A C 1
ATOM 816 O O . VAL A 1 105 ? -0.437 5.370 -10.719 1.00 89.94 105 VAL A O 1
ATOM 819 N N . LYS A 1 106 ? -2.091 3.859 -10.662 1.00 88.69 106 LYS A N 1
ATOM 820 C CA . LYS A 1 106 ? -2.193 3.675 -12.115 1.00 88.69 106 LYS A CA 1
ATOM 821 C C . LYS A 1 106 ? -3.646 3.450 -12.506 1.00 88.69 106 LYS A C 1
ATOM 823 O O . LYS A 1 106 ? -4.345 2.698 -11.836 1.00 88.69 106 LYS A O 1
ATOM 828 N N . THR A 1 107 ? -4.084 4.038 -13.610 1.00 91.75 107 THR A N 1
ATOM 829 C CA . THR A 1 107 ? -5.361 3.729 -14.269 1.00 91.75 107 THR A CA 1
ATOM 830 C C . THR A 1 107 ? -5.206 3.975 -15.768 1.00 91.75 107 THR A C 1
ATOM 832 O O . THR A 1 107 ? -4.556 4.937 -16.171 1.00 91.75 107 THR A O 1
ATOM 835 N N . LYS A 1 108 ? -5.757 3.083 -16.596 1.00 91.44 108 LYS A N 1
ATOM 836 C CA . LYS A 1 108 ? -5.864 3.253 -18.058 1.00 91.44 108 LYS A CA 1
ATOM 837 C C . LYS A 1 108 ? -7.230 3.811 -18.488 1.00 91.44 108 LYS A C 1
ATOM 839 O O . LYS A 1 108 ? -7.464 3.976 -19.677 1.00 91.44 108 LYS A O 1
ATOM 844 N N . LEU A 1 109 ? -8.141 4.029 -17.536 1.00 91.12 109 LEU A N 1
ATOM 845 C CA . LEU A 1 109 ? -9.558 4.319 -17.797 1.00 91.12 109 LEU A CA 1
ATOM 846 C C . LEU A 1 109 ? -9.961 5.739 -17.390 1.00 91.12 109 LEU A C 1
ATOM 848 O O . LEU A 1 109 ? -10.862 6.323 -17.981 1.00 91.12 109 LEU A O 1
ATOM 852 N N . THR A 1 110 ? -9.323 6.282 -16.356 1.00 91.00 110 THR A N 1
ATOM 853 C CA . THR A 1 110 ? -9.705 7.543 -15.706 1.00 91.00 110 THR A CA 1
ATOM 854 C C . THR A 1 110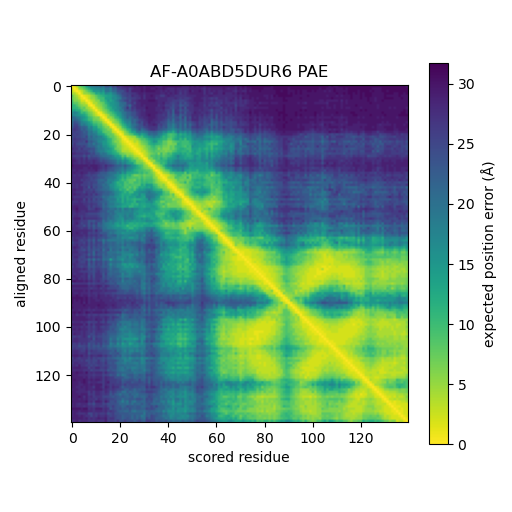 ? -8.472 8.393 -15.409 1.00 91.00 110 THR A C 1
ATOM 856 O O . THR A 1 110 ? -7.347 8.006 -15.723 1.00 91.00 110 THR A O 1
ATOM 859 N N . LYS A 1 111 ? -8.662 9.573 -14.804 1.00 91.38 111 LYS A N 1
ATOM 860 C CA . LYS A 1 111 ? -7.546 10.413 -14.358 1.00 91.38 111 LYS A CA 1
ATOM 861 C C . LYS A 1 111 ? -6.758 9.693 -13.244 1.00 91.38 111 LYS A C 1
ATOM 863 O O . LYS A 1 111 ? -7.368 9.290 -12.255 1.00 91.38 111 LYS A O 1
ATOM 868 N N . PRO A 1 112 ? -5.428 9.532 -13.368 1.00 89.75 112 PRO A N 1
ATOM 869 C CA . PRO A 1 112 ? -4.610 8.917 -12.325 1.00 89.75 112 PRO A CA 1
ATOM 870 C C . PRO A 1 112 ? -4.431 9.826 -11.101 1.00 89.75 112 PRO A C 1
ATOM 872 O O . PRO A 1 112 ? -4.716 11.022 -11.157 1.00 89.75 112 PRO A O 1
ATOM 875 N N . PHE A 1 113 ? -3.931 9.243 -10.004 1.00 89.19 113 PHE A N 1
ATOM 876 C CA . PHE A 1 113 ? -3.609 9.920 -8.737 1.00 89.19 113 PHE A CA 1
ATOM 877 C C . PHE A 1 113 ? -4.804 10.515 -7.988 1.00 89.19 113 PHE A C 1
ATOM 879 O O . PHE A 1 113 ? -4.660 11.479 -7.242 1.00 89.19 113 PHE A O 1
ATOM 886 N N . GLN A 1 114 ? -5.984 9.925 -8.162 1.00 89.94 114 GLN A N 1
ATOM 887 C CA . GLN A 1 114 ? -7.132 10.222 -7.313 1.00 89.94 114 GLN A CA 1
ATOM 888 C C . GLN A 1 114 ? -6.978 9.519 -5.961 1.00 89.94 114 GLN A C 1
ATOM 890 O O . GLN A 1 114 ? -6.502 8.380 -5.889 1.00 89.94 114 GLN A O 1
ATOM 895 N N . GLU A 1 115 ? -7.388 10.209 -4.903 1.00 91.19 115 GLU A N 1
ATOM 896 C CA . GLU A 1 115 ? -7.318 9.743 -3.523 1.00 91.19 115 GLU A CA 1
ATOM 897 C C . GLU A 1 115 ? -8.722 9.765 -2.919 1.00 91.19 115 GLU A C 1
ATOM 899 O O . GLU A 1 115 ? -9.517 10.662 -3.199 1.00 91.19 115 GLU A O 1
ATOM 904 N N . THR A 1 116 ? -9.044 8.748 -2.127 1.00 89.69 116 THR A N 1
ATOM 905 C CA . THR A 1 116 ? -10.300 8.661 -1.383 1.00 89.69 116 THR A CA 1
ATOM 906 C C . THR A 1 116 ? -10.070 7.919 -0.074 1.00 89.69 116 THR A C 1
ATOM 908 O O . THR A 1 116 ? -9.232 7.017 0.007 1.00 89.69 116 THR A O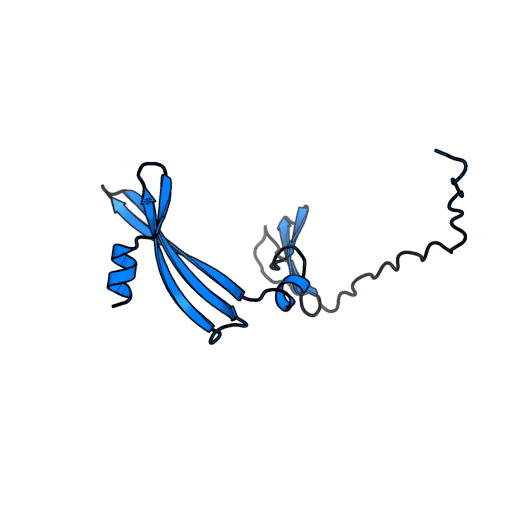 1
ATOM 911 N N . THR A 1 117 ? -10.792 8.307 0.966 1.00 87.81 117 THR A N 1
ATOM 912 C CA . THR A 1 117 ? -10.802 7.644 2.267 1.00 87.81 117 THR A CA 1
ATOM 913 C C . THR A 1 117 ? -12.118 6.909 2.434 1.00 87.81 117 THR A C 1
ATOM 915 O O . THR A 1 117 ? -13.179 7.426 2.103 1.00 87.81 117 THR A O 1
ATOM 918 N N . MET A 1 118 ? -12.050 5.668 2.912 1.00 88.56 118 MET A N 1
ATOM 919 C CA . MET A 1 118 ? -13.234 4.871 3.217 1.00 88.56 118 MET A CA 1
ATOM 920 C C . MET A 1 118 ? -13.140 4.363 4.645 1.00 88.56 118 MET A C 1
ATOM 922 O O . MET A 1 118 ? -12.154 3.719 5.018 1.00 88.56 118 MET A O 1
ATOM 926 N N . ARG A 1 119 ? -14.188 4.599 5.432 1.00 87.50 119 ARG A N 1
ATOM 927 C CA . ARG A 1 119 ? -14.282 4.088 6.794 1.00 87.50 119 ARG A CA 1
ATOM 928 C C . ARG A 1 119 ? -14.776 2.646 6.814 1.00 87.50 119 ARG A C 1
ATOM 930 O O . ARG A 1 119 ? -15.780 2.298 6.181 1.00 87.50 119 ARG A O 1
ATOM 937 N N . MET A 1 120 ? -14.064 1.811 7.564 1.00 87.19 120 MET A N 1
ATOM 938 C CA . MET A 1 120 ? -14.315 0.384 7.742 1.00 87.19 120 MET A CA 1
ATOM 939 C C . MET A 1 120 ? -14.479 0.063 9.229 1.00 87.19 120 MET A C 1
ATOM 941 O O . MET A 1 120 ? -13.601 0.361 10.040 1.00 87.19 120 MET A O 1
ATOM 945 N N . TRP A 1 121 ? -15.586 -0.583 9.587 1.00 85.44 121 TRP A N 1
ATOM 946 C CA . TRP A 1 121 ? -15.880 -1.015 10.955 1.00 85.44 121 TRP A CA 1
ATOM 947 C C . TRP A 1 121 ? -15.845 -2.532 11.071 1.00 85.44 121 TRP A C 1
ATOM 949 O O . TRP A 1 121 ? -15.981 -3.253 10.080 1.00 85.44 121 TRP A O 1
ATOM 959 N N . PHE A 1 122 ? -15.683 -3.012 12.301 1.00 83.69 122 PHE A N 1
ATOM 960 C CA . PHE A 1 122 ? -15.829 -4.424 12.631 1.00 83.69 122 PHE A CA 1
ATOM 961 C C . PHE A 1 122 ? -17.179 -4.653 13.303 1.00 83.69 122 PHE A C 1
ATOM 963 O O . PHE A 1 122 ? -17.515 -3.996 14.287 1.00 83.69 122 PHE A O 1
ATOM 970 N N . ASP A 1 123 ? -17.954 -5.593 12.770 1.00 79.62 123 ASP A N 1
ATOM 971 C CA . ASP A 1 123 ? -19.163 -6.078 13.426 1.00 79.62 123 ASP A CA 1
ATOM 972 C C . ASP A 1 123 ? -18.805 -6.869 14.700 1.00 79.62 123 ASP A C 1
ATOM 974 O O . ASP A 1 123 ? -17.668 -7.307 14.895 1.00 79.62 123 ASP A O 1
ATOM 978 N N . LYS A 1 124 ? -19.798 -7.124 15.554 1.00 77.25 124 LYS A N 1
ATOM 979 C CA . LYS A 1 124 ? -19.679 -7.955 16.764 1.00 77.25 124 LYS A CA 1
ATOM 980 C C . LYS A 1 124 ? -19.159 -9.366 16.465 1.00 77.25 124 LYS A C 1
ATOM 982 O O . LYS A 1 124 ? -18.548 -9.984 17.329 1.00 77.25 124 LYS A O 1
ATOM 987 N N . ASN A 1 125 ? -19.364 -9.844 15.238 1.00 78.19 125 ASN A N 1
ATOM 988 C CA . ASN A 1 125 ? -18.862 -11.126 14.742 1.00 78.19 125 ASN A CA 1
ATOM 989 C C . ASN A 1 125 ? -17.417 -11.061 14.204 1.00 78.19 125 ASN A C 1
ATOM 991 O O . ASN A 1 125 ? -16.919 -12.043 13.661 1.00 78.19 125 ASN A O 1
ATOM 995 N N . GLY A 1 126 ? -16.750 -9.905 14.291 1.00 75.00 126 GLY A N 1
ATOM 996 C CA . GLY A 1 126 ? -15.411 -9.677 13.737 1.00 75.00 126 GLY A CA 1
ATOM 997 C C . GLY A 1 126 ? -15.376 -9.542 12.211 1.00 75.00 126 GLY A C 1
ATOM 998 O O . GLY A 1 126 ? -14.299 -9.398 11.634 1.00 75.00 126 GLY A O 1
ATOM 999 N N . VAL A 1 127 ? -16.535 -9.570 11.547 1.00 81.31 127 VAL A N 1
ATOM 1000 C CA . VAL A 1 127 ? -16.644 -9.349 10.102 1.00 81.31 127 VAL A CA 1
ATOM 1001 C C . VAL A 1 127 ? -16.505 -7.863 9.829 1.00 81.31 127 VAL A C 1
ATOM 1003 O O . VAL A 1 127 ? -17.197 -7.042 10.428 1.00 81.31 127 VAL A O 1
ATOM 1006 N N . ALA A 1 128 ? -15.606 -7.515 8.920 1.00 82.31 128 ALA A N 1
ATOM 1007 C CA . ALA A 1 128 ? -15.379 -6.130 8.582 1.00 82.31 128 ALA A CA 1
ATOM 1008 C C . ALA A 1 128 ? -16.296 -5.669 7.446 1.00 82.31 128 ALA A C 1
ATOM 1010 O O . ALA A 1 128 ? -16.463 -6.375 6.449 1.00 82.31 128 ALA A O 1
ATOM 1011 N N . PHE A 1 129 ? -16.867 -4.477 7.586 1.00 85.50 129 PHE A N 1
ATOM 1012 C CA . PHE A 1 129 ? -17.733 -3.871 6.581 1.00 85.50 129 PHE A CA 1
ATOM 1013 C C . PHE A 1 129 ? -17.389 -2.394 6.385 1.00 85.50 129 PHE A C 1
ATOM 1015 O O . PHE A 1 129 ? -16.983 -1.699 7.316 1.00 85.50 129 PHE A O 1
ATOM 1022 N N . PHE A 1 130 ? -17.556 -1.908 5.156 1.00 85.25 130 PHE A N 1
ATOM 1023 C CA . PHE A 1 130 ? -17.448 -0.483 4.855 1.00 85.25 130 PHE A CA 1
ATOM 1024 C C . PHE A 1 130 ? -18.758 0.214 5.210 1.00 85.25 130 PHE A C 1
ATOM 1026 O O . PHE A 1 130 ? -19.833 -0.215 4.776 1.00 85.25 130 PHE A O 1
ATOM 1033 N N . ASP A 1 131 ? -18.676 1.296 5.978 1.00 84.62 131 ASP A N 1
ATOM 1034 C CA . ASP A 1 131 ? -19.860 2.064 6.354 1.00 84.62 131 ASP A CA 1
ATOM 1035 C C . ASP A 1 131 ? -20.303 2.955 5.200 1.00 84.62 131 ASP A C 1
ATOM 1037 O O . ASP A 1 131 ? -19.841 4.078 5.014 1.00 84.62 131 ASP A O 1
ATOM 1041 N N . ARG A 1 132 ? -21.220 2.419 4.394 1.00 83.69 132 ARG A N 1
ATOM 1042 C CA . ARG A 1 132 ? -21.784 3.117 3.236 1.00 83.69 132 ARG A CA 1
ATOM 1043 C C . ARG A 1 132 ? -22.511 4.400 3.623 1.00 83.69 132 ARG A C 1
ATOM 1045 O O . ARG A 1 132 ? -22.537 5.313 2.810 1.00 83.69 132 ARG A O 1
ATOM 1052 N N . HIS A 1 133 ? -23.117 4.467 4.808 1.00 84.75 133 HIS A N 1
ATOM 1053 C CA . HIS A 1 133 ? -23.864 5.650 5.225 1.00 84.75 133 HIS A CA 1
ATOM 1054 C C . HIS A 1 133 ? -22.907 6.771 5.599 1.00 84.75 133 HIS A C 1
ATOM 1056 O O . HIS A 1 133 ? -23.038 7.874 5.077 1.00 84.75 133 HIS A O 1
ATOM 1062 N N . TYR A 1 134 ? -21.911 6.468 6.430 1.00 84.12 134 TYR A N 1
ATOM 1063 C CA . TYR A 1 134 ? -20.891 7.442 6.801 1.00 84.12 134 TYR A CA 1
ATOM 1064 C C . TYR A 1 134 ? -20.105 7.924 5.578 1.00 84.12 134 TYR A C 1
ATOM 1066 O O . TYR A 1 134 ? -19.990 9.125 5.359 1.00 84.12 134 TYR A O 1
ATOM 1074 N N . ASN A 1 135 ? -19.659 6.996 4.728 1.00 85.25 135 ASN A N 1
ATOM 1075 C CA . ASN A 1 135 ? -18.897 7.335 3.526 1.00 85.25 135 ASN A CA 1
ATOM 1076 C C . ASN A 1 135 ? -19.726 8.156 2.518 1.00 85.25 135 ASN A C 1
ATOM 1078 O O . ASN A 1 135 ? -19.172 8.997 1.819 1.00 85.25 135 ASN A O 1
ATOM 1082 N N . LEU A 1 136 ? -21.046 7.937 2.428 1.00 86.81 136 LEU A N 1
ATOM 1083 C CA . LEU A 1 136 ? -21.919 8.755 1.575 1.00 86.81 136 LEU A CA 1
ATOM 1084 C C . LEU A 1 136 ? -22.068 10.178 2.128 1.00 86.81 136 LEU A C 1
ATOM 1086 O O . LEU A 1 136 ? -22.060 11.127 1.354 1.00 86.81 136 LEU A O 1
ATOM 1090 N N . VAL A 1 137 ? -22.203 10.323 3.449 1.00 88.75 137 VAL A N 1
ATOM 1091 C CA . VAL A 1 137 ? -22.290 11.639 4.100 1.00 88.75 137 VAL A CA 1
ATOM 1092 C C . VAL A 1 137 ? -20.982 12.415 3.957 1.00 88.75 137 VAL A C 1
ATOM 1094 O O . VAL A 1 137 ? -21.030 13.616 3.753 1.00 88.75 137 VAL A O 1
ATOM 1097 N N . GLU A 1 138 ? -19.829 11.748 4.027 1.00 83.88 138 GLU A N 1
ATOM 1098 C CA . GLU A 1 138 ? -18.519 12.381 3.801 1.00 83.88 138 GLU A CA 1
ATOM 1099 C C . GLU A 1 138 ? -18.303 12.795 2.333 1.00 83.88 138 GLU A C 1
ATOM 1101 O O . GLU A 1 138 ? -17.534 13.710 2.053 1.00 83.88 138 GLU A O 1
ATOM 1106 N N . PHE A 1 139 ? -18.971 12.122 1.392 1.00 81.94 139 PHE A N 1
ATOM 1107 C CA . PHE A 1 139 ? -18.859 12.408 -0.038 1.00 81.94 139 PHE A CA 1
ATOM 1108 C C . PHE A 1 139 ? -19.718 13.594 -0.511 1.00 81.94 139 PHE A C 1
ATOM 1110 O O . PHE A 1 139 ? -19.364 14.228 -1.507 1.00 81.94 139 PHE A O 1
ATOM 1117 N N . LEU A 1 140 ? -20.856 13.841 0.146 1.00 74.56 140 LEU A N 1
ATOM 1118 C CA . LEU A 1 140 ? -21.811 14.912 -0.178 1.00 74.56 140 LEU A CA 1
ATOM 1119 C C . LEU A 1 140 ? -21.326 16.283 0.306 1.00 74.56 140 LEU A C 1
ATOM 1121 O O . LEU A 1 140 ? -21.512 17.248 -0.469 1.00 74.56 140 LEU A O 1
#

pLDDT: mean 70.32, std 14.87, range [42.75, 91.94]

Sequence (140 aa):
YRGRYVALELDAPVDESVVHYAEVTEMRLGSKNKGSVMYDITVEDNHNFLAGNTHNGFLVHNCTPGGSSFEYYASVRIALGRTKLMETVNGKKQFVGQDIATKIVKTKLTKPFQETTMRMWFDKNGVAFFDRHYNLVEFL

Solvent-accessible surface area (backbone atoms only — not comparable to full-atom values): 9138 Å² total; per-residue (Å²): 129,87,86,79,78,74,82,85,75,80,81,62,77,78,74,69,75,76,79,76,71,82,79,84,87,78,90,78,86,79,67,91,60,91,77,56,65,59,45,80,46,76,49,92,97,40,71,30,33,35,51,42,44,96,89,57,62,48,81,43,69,82,61,65,91,77,58,74,58,56,72,72,70,51,56,63,39,74,49,80,44,82,44,81,38,73,44,73,60,93,90,38,82,39,83,54,34,33,39,37,37,40,34,31,76,38,46,78,85,59,81,61,69,47,73,49,74,42,49,32,37,53,46,98,85,67,52,71,45,69,44,64,67,62,45,48,63,75,71,109

Mean predicted aligned error: 16.72 Å

Secondary structure (DSSP, 8-state):
--S--------S--------PPP----------TT--PEEEEETTEEEEEEE-SS-EEEEE-SPTTTTHHHHH-SEEEEEEEEEEEEEETTEEEEEEEEEEEEEEEESSS-SS-EEEEEEEE-TTS-EEE-HHHHHHHH-